Protein AF-A0A7W1JYG8-F1 (afdb_monomer_lite)

Secondary structure (DSSP, 8-state):
--------SSS-EEEEEEEEES----GGG-TTGGGGGGGGSTTT-EEEEEEEE-SSS----TT-EEEEETTEEEEEE---SSSTT--SSHHHHHHHSEEEEEEEETTEEEEEEEE-S-HHHHHHHHHHHHHH-----

Structure (mmCIF, N/CA/C/O backbone):
data_AF-A0A7W1JYG8-F1
#
_entry.id   AF-A0A7W1JYG8-F1
#
loop_
_atom_site.group_PDB
_atom_site.id
_atom_site.type_symbol
_atom_site.label_atom_id
_atom_site.label_alt_id
_atom_site.label_comp_id
_atom_site.label_asym_id
_atom_site.label_entity_id
_atom_site.label_seq_id
_atom_site.pdbx_PDB_ins_code
_atom_site.Cartn_x
_atom_site.Cartn_y
_atom_site.Cartn_z
_atom_site.occupancy
_atom_site.B_iso_or_equiv
_atom_site.auth_seq_id
_atom_site.auth_comp_id
_atom_site.auth_asym_id
_atom_site.auth_atom_id
_atom_site.pdbx_PDB_model_num
ATOM 1 N N . MET A 1 1 ? 7.488 -21.229 3.856 1.00 29.08 1 MET A N 1
ATOM 2 C CA . MET A 1 1 ? 8.178 -20.919 5.125 1.00 29.08 1 MET A CA 1
ATOM 3 C C . MET A 1 1 ? 7.879 -19.465 5.439 1.00 29.08 1 MET A C 1
ATOM 5 O O . MET A 1 1 ? 8.216 -18.626 4.620 1.00 29.08 1 MET A O 1
ATOM 9 N N . ALA A 1 2 ? 7.138 -19.174 6.509 1.00 27.70 2 ALA A N 1
ATOM 10 C CA . ALA A 1 2 ? 6.830 -17.796 6.891 1.00 27.70 2 ALA A CA 1
ATOM 11 C C . ALA A 1 2 ? 7.988 -17.264 7.745 1.00 27.70 2 ALA A C 1
ATOM 13 O O . ALA A 1 2 ? 8.189 -17.724 8.867 1.00 27.70 2 ALA A O 1
ATOM 14 N N . GLU A 1 3 ? 8.790 -16.352 7.201 1.00 24.36 3 GLU A N 1
ATOM 15 C CA . GLU A 1 3 ? 9.853 -15.691 7.957 1.00 24.36 3 GLU A CA 1
ATOM 16 C C . GLU A 1 3 ? 9.263 -14.560 8.810 1.00 24.36 3 GLU A C 1
ATOM 18 O O . GLU A 1 3 ? 8.611 -13.637 8.322 1.00 24.36 3 GLU A O 1
ATOM 23 N N . HIS A 1 4 ? 9.479 -14.645 10.122 1.00 25.50 4 HIS A N 1
ATOM 24 C CA . HIS A 1 4 ? 9.033 -13.646 11.087 1.00 25.50 4 HIS A CA 1
ATOM 25 C C . HIS A 1 4 ? 10.044 -12.493 11.155 1.00 25.50 4 HIS A C 1
ATOM 27 O O . HIS A 1 4 ? 10.979 -12.518 11.957 1.00 25.50 4 HIS A O 1
ATOM 33 N N . PHE A 1 5 ? 9.849 -11.444 10.357 1.00 27.98 5 PHE A N 1
ATOM 34 C CA . PHE A 1 5 ? 10.665 -10.231 10.452 1.00 27.98 5 PHE A CA 1
ATOM 35 C C . PHE A 1 5 ? 10.171 -9.319 11.590 1.00 27.98 5 PHE A C 1
ATOM 37 O O . PHE A 1 5 ? 9.044 -8.822 11.581 1.00 27.98 5 PHE A O 1
ATOM 44 N N . ARG A 1 6 ? 11.022 -9.076 12.601 1.00 27.84 6 ARG A N 1
ATOM 45 C CA . ARG A 1 6 ? 10.765 -8.103 13.680 1.00 27.84 6 ARG A CA 1
ATOM 46 C C . ARG A 1 6 ? 11.177 -6.697 13.237 1.00 27.84 6 ARG A C 1
ATOM 48 O O . ARG A 1 6 ? 12.359 -6.365 13.244 1.00 27.84 6 ARG A O 1
ATOM 55 N N . TYR A 1 7 ? 10.202 -5.839 12.941 1.00 33.91 7 TYR A N 1
ATOM 56 C CA . TYR A 1 7 ? 10.435 -4.398 12.823 1.00 33.91 7 TYR A CA 1
ATOM 57 C C . TYR A 1 7 ? 10.609 -3.793 14.226 1.00 33.91 7 TYR A C 1
ATOM 59 O O . TYR A 1 7 ? 9.658 -3.703 15.004 1.00 33.91 7 TYR A O 1
ATOM 67 N N . ARG A 1 8 ? 11.842 -3.415 14.580 1.00 32.66 8 ARG A N 1
ATOM 68 C CA . ARG A 1 8 ? 12.163 -2.764 15.857 1.00 32.66 8 ARG A CA 1
ATOM 69 C C . ARG A 1 8 ? 11.960 -1.255 15.703 1.00 32.66 8 ARG A C 1
ATOM 71 O O . ARG A 1 8 ? 12.824 -0.564 15.177 1.00 32.66 8 ARG A O 1
ATOM 78 N N . ASP A 1 9 ? 10.814 -0.757 16.154 1.00 38.00 9 ASP A N 1
ATOM 79 C CA . ASP A 1 9 ? 10.673 0.647 16.544 1.00 38.00 9 ASP A CA 1
ATOM 80 C C . ASP A 1 9 ? 9.578 0.790 17.612 1.00 38.00 9 ASP A C 1
ATOM 82 O O . ASP A 1 9 ? 8.394 0.688 17.307 1.00 38.00 9 ASP A O 1
ATOM 86 N N . SER A 1 10 ? 10.008 0.895 18.875 1.00 38.81 10 SER A N 1
ATOM 87 C CA . SER A 1 10 ? 9.369 1.560 20.035 1.00 38.81 10 SER A CA 1
ATOM 88 C C . SER A 1 10 ? 7.839 1.475 20.294 1.00 38.81 10 SER A C 1
ATOM 90 O O . SER A 1 10 ? 7.309 2.185 21.145 1.00 38.81 10 SER A O 1
ATOM 92 N N . GLY A 1 11 ? 7.109 0.553 19.669 1.00 50.84 11 GLY A N 1
ATOM 93 C CA . GLY A 1 11 ? 5.712 0.225 19.961 1.00 50.84 11 GLY A CA 1
ATOM 94 C C . GLY A 1 11 ? 5.298 -1.006 19.163 1.00 50.84 11 GLY A C 1
ATOM 95 O O . GLY A 1 11 ? 5.455 -1.021 17.948 1.00 50.84 11 GLY A O 1
ATOM 96 N N . GLY A 1 12 ? 4.833 -2.066 19.829 1.00 53.56 12 GLY A N 1
ATOM 97 C CA . GLY A 1 12 ? 4.680 -3.388 19.209 1.00 53.56 12 GLY A CA 1
ATOM 98 C C . GLY A 1 12 ? 3.806 -3.364 17.951 1.00 53.56 12 GLY A C 1
ATOM 99 O O . GLY A 1 12 ? 2.598 -3.126 18.034 1.00 53.56 12 GLY A O 1
ATOM 100 N N . ILE A 1 13 ? 4.418 -3.610 16.791 1.00 62.38 13 ILE A N 1
ATOM 101 C CA . ILE A 1 13 ? 3.734 -3.873 15.524 1.00 62.38 13 ILE A CA 1
ATOM 102 C C . ILE A 1 13 ? 3.615 -5.387 15.396 1.00 62.38 13 ILE A C 1
ATOM 104 O O . ILE A 1 13 ? 4.620 -6.093 15.428 1.00 62.38 13 ILE A O 1
ATOM 108 N N . VAL A 1 14 ? 2.393 -5.887 15.249 1.00 63.22 14 VAL A N 1
ATOM 109 C CA . VAL A 1 14 ? 2.137 -7.293 14.937 1.00 63.22 14 VAL A CA 1
ATOM 110 C C . VAL A 1 14 ? 1.703 -7.371 13.482 1.00 63.22 14 VAL A C 1
ATOM 112 O O . VAL A 1 14 ? 0.680 -6.789 13.115 1.00 63.22 14 VAL A O 1
ATOM 115 N N . VAL A 1 15 ? 2.458 -8.098 12.660 1.00 67.25 15 VAL A N 1
ATOM 116 C CA . VAL A 1 15 ? 2.000 -8.498 11.324 1.00 67.25 15 VAL A CA 1
ATOM 117 C C . VAL A 1 15 ? 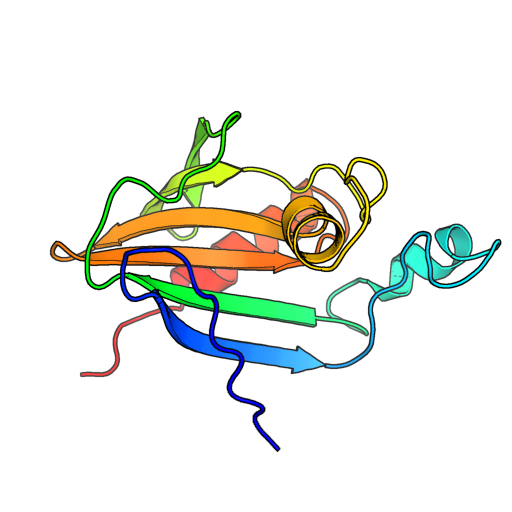0.850 -9.485 11.522 1.00 67.25 15 VAL A C 1
ATOM 119 O O . VAL A 1 15 ? 1.035 -10.519 12.157 1.00 67.25 15 VAL A O 1
ATOM 122 N N . GLN A 1 16 ? -0.356 -9.126 11.082 1.00 74.19 16 GLN A N 1
ATOM 123 C CA . GLN A 1 16 ? -1.546 -9.977 11.214 1.00 74.19 16 GLN A CA 1
ATOM 124 C C . GLN A 1 16 ? -1.723 -10.861 9.982 1.00 74.19 16 GLN A C 1
ATOM 126 O O . GLN A 1 16 ? -2.018 -12.042 10.115 1.00 74.19 16 GLN A O 1
ATOM 131 N N . VAL A 1 17 ? -1.554 -10.282 8.792 1.00 82.06 17 VAL A N 1
ATOM 132 C CA . VAL A 1 17 ? -1.726 -10.970 7.511 1.00 82.06 17 VAL A CA 1
ATOM 133 C C . VAL A 1 17 ? -0.663 -10.461 6.553 1.00 82.06 17 VAL A C 1
ATOM 135 O O . VAL A 1 17 ? -0.485 -9.252 6.427 1.00 82.06 17 VAL A O 1
ATOM 138 N N . THR A 1 18 ? 0.003 -11.380 5.867 1.00 85.00 18 THR A N 1
ATOM 139 C CA . THR A 1 18 ? 0.861 -11.086 4.720 1.00 85.00 18 THR A CA 1
ATOM 140 C C . THR A 1 18 ? 0.485 -12.034 3.590 1.00 85.00 18 THR A C 1
ATOM 142 O O . THR A 1 18 ? 0.234 -13.218 3.828 1.00 85.00 18 THR A O 1
ATOM 145 N N . PHE A 1 19 ? 0.389 -11.515 2.372 1.00 82.00 19 PHE A N 1
ATOM 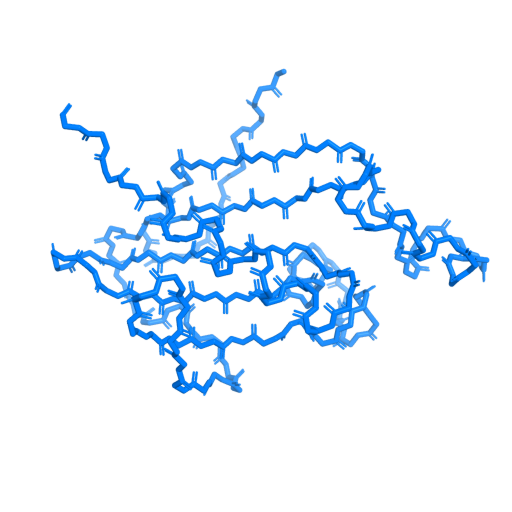146 C CA . PHE A 1 19 ? 0.351 -12.346 1.177 1.00 82.00 19 PHE A CA 1
ATOM 147 C C . PHE A 1 19 ? 1.329 -11.795 0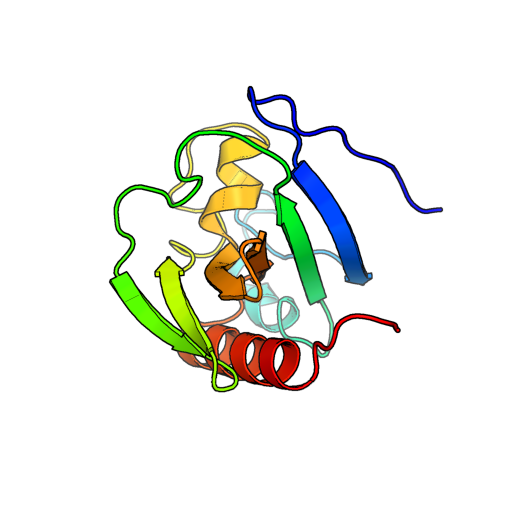.158 1.00 82.00 19 PHE A C 1
ATOM 149 O O . PHE A 1 19 ? 1.282 -10.622 -0.225 1.00 82.00 19 PHE A O 1
ATOM 156 N N . HIS A 1 20 ? 2.214 -12.687 -0.267 1.00 88.19 20 HIS A N 1
ATOM 157 C CA . HIS A 1 20 ? 3.273 -12.383 -1.198 1.00 88.19 20 HIS A CA 1
ATOM 158 C C . HIS A 1 20 ? 3.445 -13.506 -2.217 1.00 88.19 20 HIS A C 1
ATOM 160 O O . HIS A 1 20 ? 3.341 -14.686 -1.882 1.00 88.19 20 HIS A O 1
ATOM 166 N N . TYR A 1 21 ? 3.695 -13.142 -3.466 1.00 90.50 21 TYR A N 1
ATOM 167 C CA . TYR A 1 21 ? 4.188 -14.063 -4.483 1.00 90.50 21 TYR A CA 1
ATOM 168 C C . TYR A 1 21 ? 4.941 -13.281 -5.555 1.00 90.50 21 TYR A C 1
ATOM 170 O O . TYR A 1 21 ? 4.649 -12.107 -5.784 1.00 90.50 21 TYR A O 1
ATOM 178 N N . GLY A 1 22 ? 5.871 -13.954 -6.234 1.00 88.31 22 GLY A N 1
ATOM 179 C CA . GLY A 1 22 ? 6.741 -13.339 -7.236 1.00 88.31 22 GLY A CA 1
ATOM 180 C C . GLY A 1 22 ? 7.809 -12.428 -6.622 1.00 88.31 22 GLY A C 1
ATOM 181 O O . GLY A 1 22 ? 8.015 -12.416 -5.409 1.00 88.31 22 GLY A O 1
ATOM 182 N N . ALA A 1 23 ? 8.475 -11.654 -7.477 1.00 86.44 23 ALA A N 1
ATOM 183 C CA . ALA A 1 23 ? 9.429 -10.620 -7.086 1.00 86.44 23 ALA A CA 1
ATOM 184 C C . ALA A 1 23 ? 9.148 -9.331 -7.868 1.00 86.44 23 ALA A C 1
ATOM 186 O O . ALA A 1 23 ? 8.828 -9.383 -9.060 1.00 86.44 23 ALA A O 1
ATOM 187 N N . GLY A 1 24 ? 9.252 -8.194 -7.181 1.00 86.44 24 GLY A N 1
ATOM 188 C CA . GLY A 1 24 ? 9.078 -6.881 -7.787 1.00 86.44 24 GLY A CA 1
ATOM 189 C C . GLY A 1 24 ? 10.257 -6.517 -8.686 1.00 86.44 24 GLY A C 1
ATOM 190 O O . GLY A 1 24 ? 11.393 -6.896 -8.420 1.00 86.44 24 GLY A O 1
ATOM 191 N N . TRP A 1 25 ? 9.964 -5.771 -9.744 1.00 90.25 25 TRP A N 1
ATOM 192 C CA . TRP A 1 25 ? 10.933 -5.130 -10.620 1.00 90.25 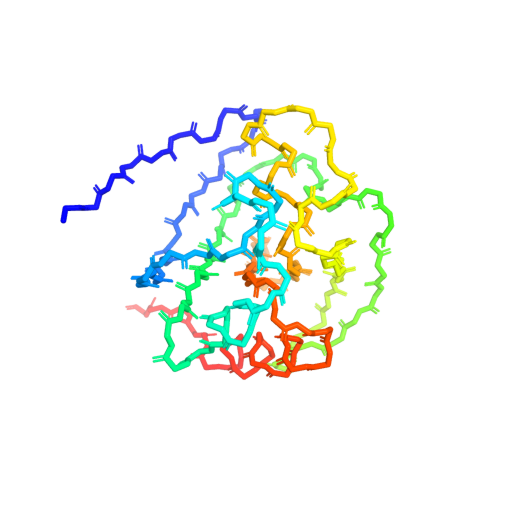25 TRP A CA 1
ATOM 193 C C . TRP A 1 25 ? 11.107 -3.672 -10.214 1.00 90.25 25 TRP A C 1
ATOM 195 O O . TRP A 1 25 ? 10.168 -2.871 -10.283 1.00 90.25 25 TRP A O 1
ATOM 205 N N . GLU A 1 26 ? 12.321 -3.350 -9.795 1.00 86.94 26 GLU A N 1
ATOM 206 C CA . GLU A 1 26 ? 12.721 -2.102 -9.150 1.00 86.94 26 GLU A CA 1
ATOM 207 C C . GLU A 1 26 ? 14.101 -1.648 -9.669 1.00 86.94 26 GLU A C 1
ATOM 209 O O . GLU A 1 26 ? 14.747 -2.381 -10.418 1.00 86.94 26 GLU A O 1
ATOM 214 N N . PRO A 1 27 ? 14.575 -0.431 -9.342 1.00 86.56 27 PRO A N 1
ATOM 215 C CA . PRO A 1 27 ? 15.849 0.100 -9.825 1.00 86.56 27 PRO A CA 1
ATOM 216 C C . PRO A 1 27 ? 17.072 -0.780 -9.555 1.00 86.56 27 PRO A C 1
ATOM 218 O O . PRO A 1 27 ? 18.053 -0.694 -10.290 1.00 86.56 27 PRO A O 1
ATOM 221 N N . ASP A 1 28 ? 17.019 -1.617 -8.524 1.00 83.94 28 ASP A N 1
ATOM 222 C CA . ASP A 1 28 ? 18.048 -2.592 -8.163 1.00 83.94 28 ASP A CA 1
ATOM 223 C C . ASP A 1 28 ? 17.951 -3.913 -8.952 1.00 83.94 28 ASP A C 1
ATOM 225 O O . ASP A 1 28 ? 18.871 -4.725 -8.902 1.00 83.94 28 ASP A O 1
ATOM 229 N N . SER A 1 29 ? 16.891 -4.115 -9.739 1.00 86.00 29 SER A N 1
ATOM 230 C CA . SER A 1 29 ? 16.672 -5.322 -10.550 1.00 86.00 29 SER A CA 1
ATOM 231 C C . SER A 1 29 ? 17.501 -5.367 -11.843 1.00 86.00 29 SER A C 1
ATOM 233 O O . SER A 1 29 ? 17.462 -6.367 -12.554 1.00 86.00 29 SER A O 1
ATOM 235 N N . GLY A 1 30 ? 18.246 -4.304 -12.165 1.00 87.75 30 GLY A N 1
ATOM 236 C CA . GLY A 1 30 ? 19.094 -4.210 -13.360 1.00 87.75 30 GLY A CA 1
ATOM 237 C C . GLY A 1 30 ? 18.760 -3.011 -14.256 1.00 87.75 30 GLY A C 1
ATOM 238 O O . GLY A 1 30 ? 17.759 -2.331 -14.040 1.00 87.75 30 GLY A O 1
ATOM 239 N N . PRO A 1 31 ? 19.588 -2.705 -15.273 1.00 91.19 31 PRO A N 1
ATOM 240 C CA . PRO A 1 31 ? 19.459 -1.487 -16.085 1.00 91.19 31 PRO A CA 1
ATOM 241 C C . PRO A 1 31 ? 18.160 -1.409 -16.909 1.00 91.19 31 PRO A C 1
ATOM 243 O O . PRO A 1 31 ? 17.714 -0.316 -17.260 1.00 91.19 31 PRO A O 1
ATOM 246 N N . ASP A 1 32 ? 17.530 -2.545 -17.201 1.00 93.25 32 ASP A N 1
ATOM 247 C CA . ASP A 1 32 ? 16.315 -2.683 -18.004 1.00 93.25 32 ASP A CA 1
ATOM 248 C C . ASP A 1 32 ? 15.028 -2.808 -17.170 1.00 93.25 32 ASP A C 1
ATOM 250 O O . ASP A 1 32 ? 13.953 -2.984 -17.741 1.00 93.25 32 ASP A O 1
ATOM 254 N N . TRP A 1 33 ? 15.090 -2.641 -15.841 1.00 91.12 33 TRP A N 1
ATOM 255 C CA . TRP A 1 33 ? 13.958 -2.848 -14.922 1.00 91.12 33 TRP A CA 1
ATOM 256 C C . TRP A 1 33 ? 12.651 -2.162 -15.353 1.00 91.12 33 TRP A C 1
ATOM 258 O O . TRP A 1 33 ? 11.562 -2.713 -15.190 1.00 91.12 33 TRP A O 1
ATOM 268 N N . ARG A 1 34 ? 12.747 -0.973 -15.968 1.00 91.69 34 ARG A N 1
ATOM 269 C CA . ARG A 1 34 ? 11.586 -0.208 -16.456 1.00 91.69 34 ARG A CA 1
ATOM 270 C C . ARG A 1 34 ? 10.768 -0.970 -17.498 1.00 91.69 34 ARG A C 1
ATOM 272 O O . ARG A 1 34 ? 9.548 -0.830 -17.527 1.00 91.69 34 ARG A O 1
ATOM 279 N N . GLN A 1 35 ? 11.423 -1.777 -18.331 1.00 95.06 35 GLN A N 1
ATOM 280 C CA . GLN A 1 35 ? 10.775 -2.585 -19.369 1.00 95.06 35 GLN A CA 1
ATOM 281 C C . GLN A 1 35 ? 9.927 -3.713 -18.764 1.00 95.06 35 GLN A C 1
ATOM 283 O O . GLN A 1 35 ? 8.991 -4.202 -19.395 1.00 95.06 35 GLN A O 1
ATOM 288 N N . HIS A 1 36 ? 10.207 -4.079 -17.512 1.00 93.31 36 HIS A N 1
ATOM 289 C CA . HIS A 1 36 ? 9.564 -5.180 -16.800 1.00 93.31 36 HIS A CA 1
ATOM 290 C C . HIS A 1 36 ? 8.525 -4.721 -15.776 1.00 93.31 36 HIS A C 1
ATOM 292 O O . HIS A 1 36 ? 7.922 -5.558 -15.113 1.00 93.31 36 HIS A O 1
ATOM 298 N N . LEU A 1 37 ? 8.233 -3.418 -15.679 1.00 91.38 37 LEU A N 1
ATOM 299 C CA . LEU A 1 37 ? 7.282 -2.866 -14.700 1.00 91.38 37 LEU A CA 1
ATOM 300 C C . LEU A 1 37 ? 5.878 -3.466 -14.766 1.00 91.38 37 LEU A C 1
ATOM 302 O O . LEU A 1 37 ? 5.168 -3.517 -13.762 1.00 91.38 37 LEU A O 1
ATOM 306 N N . TRP A 1 38 ? 5.469 -3.954 -15.936 1.00 91.19 38 TRP A N 1
ATOM 307 C CA . TRP A 1 38 ? 4.201 -4.661 -16.098 1.00 91.19 38 TRP A CA 1
ATOM 308 C C . TRP A 1 38 ? 4.105 -5.917 -15.213 1.00 91.19 38 TRP A C 1
ATOM 310 O O . TRP A 1 38 ? 2.995 -6.316 -14.862 1.00 91.19 38 TRP A O 1
ATOM 320 N N . ARG A 1 39 ? 5.239 -6.504 -14.803 1.00 92.62 39 ARG A N 1
ATOM 321 C CA . ARG A 1 39 ? 5.318 -7.662 -13.901 1.00 92.62 39 ARG A CA 1
ATOM 322 C C . ARG A 1 39 ? 5.031 -7.323 -12.442 1.00 92.62 39 ARG A C 1
ATOM 324 O O . ARG A 1 39 ? 4.715 -8.236 -11.693 1.00 92.62 39 ARG A O 1
ATOM 331 N N . ASN A 1 40 ? 5.040 -6.044 -12.054 1.00 92.88 40 ASN A N 1
ATOM 332 C CA . ASN A 1 40 ? 4.618 -5.629 -10.708 1.00 92.88 40 ASN A CA 1
ATOM 333 C C . ASN A 1 40 ? 3.098 -5.720 -10.520 1.00 92.88 40 ASN A C 1
ATOM 335 O O . ASN A 1 40 ? 2.593 -5.540 -9.415 1.00 92.88 40 ASN A O 1
ATOM 339 N N . ARG A 1 41 ? 2.343 -5.981 -11.596 1.00 93.19 41 ARG A N 1
ATOM 340 C CA . ARG A 1 41 ? 0.892 -6.129 -11.525 1.00 93.19 41 ARG A CA 1
ATOM 341 C C . ARG A 1 41 ? 0.490 -7.422 -10.791 1.00 93.19 41 ARG A C 1
ATOM 343 O O . ARG A 1 41 ? 1.181 -8.435 -10.922 1.00 93.19 41 ARG A O 1
ATOM 350 N N . PRO A 1 42 ? -0.715 -7.456 -10.185 1.00 92.81 42 PRO A N 1
ATOM 351 C CA . PRO A 1 42 ? -1.269 -8.613 -9.464 1.00 92.81 42 PRO A CA 1
ATOM 352 C C . PRO A 1 42 ? -1.532 -9.893 -10.279 1.00 92.81 42 PRO A C 1
ATOM 354 O O . PRO A 1 42 ? -2.262 -10.759 -9.812 1.00 92.81 42 PRO A O 1
ATOM 357 N N . CYS A 1 43 ? -1.038 -10.012 -11.509 1.00 92.44 43 CYS A N 1
ATOM 358 C CA . CYS A 1 43 ? -0.960 -11.297 -12.211 1.00 92.44 43 CYS A CA 1
ATOM 359 C C . CYS A 1 43 ? 0.295 -12.089 -11.833 1.00 92.44 43 CYS A C 1
ATOM 361 O O . CYS A 1 43 ? 0.367 -13.289 -12.073 1.00 92.44 43 CYS A O 1
ATOM 363 N N . CYS A 1 44 ? 1.317 -11.375 -11.363 1.00 92.44 44 CYS A N 1
ATOM 364 C CA . CYS A 1 44 ? 2.709 -11.752 -11.557 1.00 92.44 44 CYS A CA 1
ATOM 365 C C . CYS A 1 44 ? 3.557 -11.412 -10.323 1.00 92.44 44 CYS A C 1
ATOM 367 O O . CYS A 1 44 ? 4.466 -12.161 -9.970 1.00 92.44 44 CYS A O 1
ATOM 369 N N . PHE A 1 45 ? 3.189 -10.338 -9.624 1.00 93.69 45 PHE A N 1
ATOM 370 C CA . PHE A 1 45 ? 3.727 -9.981 -8.325 1.00 93.69 45 PHE A CA 1
ATOM 371 C C . PHE A 1 45 ? 2.631 -9.371 -7.452 1.00 93.69 45 PHE A C 1
ATOM 373 O O . PHE A 1 45 ? 1.823 -8.558 -7.905 1.00 93.69 45 PHE A O 1
ATOM 380 N N . LEU A 1 46 ? 2.615 -9.752 -6.181 1.00 91.81 46 LEU A N 1
ATOM 381 C CA . LEU A 1 46 ? 1.801 -9.104 -5.166 1.00 91.81 46 LEU A CA 1
ATOM 382 C C . LEU A 1 46 ? 2.570 -9.141 -3.860 1.00 91.81 46 LEU A C 1
ATOM 384 O O . LEU A 1 46 ? 3.101 -10.184 -3.494 1.00 91.81 46 LEU A O 1
ATOM 388 N N . HIS A 1 47 ? 2.592 -8.022 -3.150 1.00 92.00 47 HIS A N 1
ATOM 389 C CA . HIS A 1 47 ? 3.124 -7.952 -1.800 1.00 92.00 47 HIS A CA 1
ATOM 390 C C . HIS A 1 47 ? 2.233 -7.017 -0.993 1.00 92.00 47 HIS A C 1
ATOM 392 O O . HIS A 1 47 ? 2.198 -5.803 -1.216 1.00 92.00 47 HIS A O 1
ATOM 398 N N . PHE A 1 48 ? 1.443 -7.616 -0.111 1.00 91.38 48 PHE A N 1
ATOM 399 C CA . PHE A 1 48 ? 0.534 -6.919 0.778 1.00 91.38 48 PHE A CA 1
ATOM 400 C C . PHE A 1 48 ? 0.804 -7.332 2.210 1.00 91.38 48 PHE A C 1
ATOM 402 O O . PHE A 1 48 ? 0.898 -8.523 2.510 1.00 91.38 48 PHE A O 1
ATOM 409 N N . ASP A 1 49 ? 0.769 -6.343 3.092 1.00 88.38 49 ASP A N 1
ATOM 410 C CA . ASP A 1 49 ? 0.852 -6.565 4.523 1.00 88.38 49 ASP A CA 1
ATOM 411 C C . ASP A 1 49 ? -0.240 -5.805 5.265 1.00 88.38 49 ASP A C 1
ATOM 413 O O . ASP A 1 49 ? -0.493 -4.624 5.007 1.00 88.38 49 ASP A O 1
ATOM 417 N N . LEU A 1 50 ? -0.831 -6.471 6.254 1.00 87.25 50 LEU A N 1
ATOM 418 C CA . LEU A 1 50 ? -1.682 -5.881 7.272 1.00 87.25 50 LEU A CA 1
ATOM 419 C C . LEU A 1 50 ? -0.995 -5.971 8.630 1.00 87.25 50 LEU A C 1
ATOM 421 O O . LEU A 1 50 ? -0.757 -7.055 9.170 1.00 87.25 50 LEU A O 1
ATOM 425 N N . TYR A 1 51 ? -0.793 -4.814 9.237 1.00 84.12 51 TYR A N 1
ATOM 426 C CA . TYR A 1 51 ? -0.242 -4.689 10.572 1.00 84.12 51 TYR A CA 1
ATOM 427 C C . TYR A 1 51 ? -1.307 -4.208 11.551 1.00 84.12 51 TYR A C 1
ATOM 429 O O . TYR A 1 51 ? -2.092 -3.304 11.252 1.00 84.12 51 TYR A O 1
ATOM 437 N N . ARG A 1 52 ? -1.286 -4.767 12.759 1.00 80.44 52 ARG A N 1
ATOM 438 C CA . ARG A 1 52 ? -1.993 -4.243 13.928 1.00 80.44 52 ARG A CA 1
ATOM 439 C C . ARG A 1 52 ? -0.976 -3.649 14.880 1.00 80.44 52 ARG A C 1
ATOM 441 O O . ARG A 1 52 ? 0.015 -4.298 15.214 1.00 80.44 52 ARG A O 1
ATOM 448 N N . ARG A 1 53 ? -1.235 -2.443 15.372 1.00 71.62 53 ARG A N 1
ATOM 449 C CA . ARG A 1 53 ? -0.386 -1.836 16.396 1.00 71.62 53 ARG A CA 1
ATOM 450 C C . ARG A 1 53 ? -0.983 -1.990 17.786 1.00 71.62 53 ARG A C 1
ATOM 452 O O . ARG A 1 53 ? -2.172 -1.742 17.974 1.00 71.62 53 ARG A O 1
ATOM 459 N N . LEU A 1 54 ? -0.139 -2.361 18.748 1.00 60.06 54 LEU A N 1
ATOM 460 C CA . LEU A 1 54 ? -0.522 -2.537 20.149 1.00 60.06 54 LEU A CA 1
ATOM 461 C C . LEU A 1 54 ? -0.358 -1.244 20.966 1.00 60.06 54 LEU A C 1
ATOM 463 O O . LEU A 1 54 ? -1.250 -0.913 21.736 1.00 60.06 54 LEU A O 1
ATOM 467 N N . THR A 1 55 ? 0.729 -0.482 20.768 1.00 56.44 55 THR A N 1
ATOM 468 C CA . THR A 1 55 ? 1.028 0.771 21.503 1.00 56.44 55 THR A CA 1
ATOM 469 C C . THR A 1 55 ? 1.940 1.726 20.701 1.00 56.44 55 THR A C 1
ATOM 471 O O . THR A 1 55 ? 2.628 1.287 19.778 1.00 56.44 55 THR A O 1
ATOM 474 N N . GLY A 1 56 ? 1.966 3.026 21.045 1.00 52.03 56 GLY A N 1
ATOM 475 C CA . GLY A 1 56 ? 2.982 4.011 20.602 1.00 52.03 56 GLY A CA 1
ATOM 476 C C . GLY A 1 56 ? 2.508 5.150 19.662 1.00 52.03 56 GLY A C 1
ATOM 477 O O . GLY A 1 56 ? 1.384 5.107 19.152 1.00 52.03 56 GLY A O 1
ATOM 478 N N . PRO A 1 57 ? 3.357 6.176 19.407 1.00 50.06 57 PRO A N 1
ATOM 479 C CA . PRO A 1 57 ? 3.006 7.400 18.664 1.00 50.06 57 PRO A CA 1
ATOM 480 C C . PRO A 1 57 ? 2.798 7.155 17.165 1.00 50.06 57 PRO A C 1
ATOM 482 O O . PRO A 1 57 ? 3.545 6.391 16.560 1.00 50.06 57 PRO A O 1
ATOM 485 N N . ARG A 1 58 ? 1.774 7.789 16.572 1.00 54.47 58 ARG A N 1
ATOM 486 C CA . ARG A 1 58 ? 1.253 7.634 15.191 1.00 54.47 58 ARG A CA 1
ATOM 487 C C . ARG A 1 58 ? 2.324 7.277 14.133 1.00 54.47 58 ARG A C 1
ATOM 489 O O . ARG A 1 58 ? 3.167 8.092 13.795 1.00 54.47 58 ARG A O 1
ATOM 496 N N . LEU A 1 59 ? 2.230 6.067 13.565 1.00 56.12 59 LEU A N 1
ATOM 497 C CA . LEU A 1 59 ? 3.142 5.506 12.545 1.00 56.12 59 LEU A CA 1
ATOM 498 C C . LEU A 1 59 ? 2.732 5.929 11.127 1.00 56.12 59 LEU A C 1
ATOM 500 O O . LEU A 1 59 ? 2.610 5.116 10.215 1.00 56.12 59 LEU A O 1
ATOM 504 N N . VAL A 1 60 ? 2.367 7.194 10.975 1.00 55.62 60 VAL A N 1
ATOM 505 C CA . VAL A 1 60 ? 1.749 7.701 9.752 1.00 55.62 60 VAL A CA 1
ATOM 506 C C . VAL A 1 60 ? 2.750 8.733 9.233 1.00 55.62 60 VAL A C 1
ATOM 508 O O . VAL A 1 60 ? 2.858 9.785 9.863 1.00 55.62 60 VAL A O 1
ATOM 511 N N . PRO A 1 61 ? 3.555 8.386 8.204 1.00 57.50 61 PRO A N 1
ATOM 512 C CA . PRO A 1 61 ? 4.683 9.193 7.738 1.00 57.50 61 PRO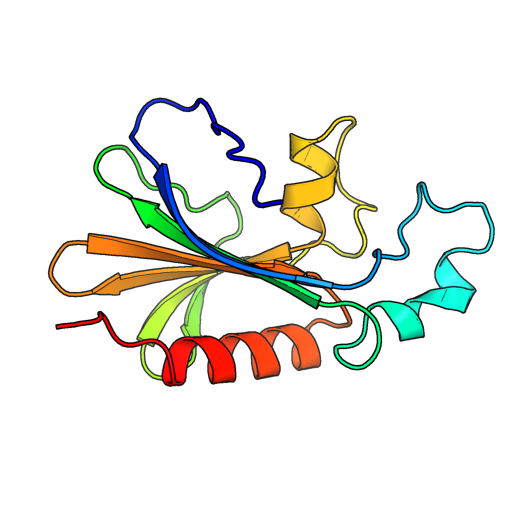 A CA 1
ATOM 513 C C . PRO A 1 61 ? 4.318 10.649 7.426 1.00 57.50 61 PRO A C 1
ATOM 515 O O . PRO A 1 61 ? 3.154 11.020 7.278 1.00 57.50 61 PRO A O 1
ATOM 518 N N . THR A 1 62 ? 5.317 11.505 7.268 1.00 62.16 62 THR A N 1
ATOM 519 C CA . THR A 1 62 ? 5.113 12.827 6.668 1.00 62.16 62 THR A CA 1
ATOM 520 C C . THR A 1 62 ? 4.507 12.674 5.263 1.00 62.16 62 THR A C 1
ATOM 522 O O . THR A 1 62 ? 4.813 11.715 4.559 1.00 62.16 62 THR A O 1
ATOM 525 N N . GLY A 1 63 ? 3.611 13.581 4.859 1.00 71.00 63 GLY A N 1
ATOM 526 C CA . GLY A 1 63 ? 2.918 13.499 3.559 1.00 71.00 63 GLY A CA 1
ATOM 527 C C . GLY A 1 63 ? 1.615 12.689 3.562 1.00 71.00 63 GLY A C 1
ATOM 528 O O . GLY A 1 63 ? 1.048 12.415 2.507 1.00 71.00 63 GLY A O 1
ATOM 529 N N . THR A 1 64 ? 1.110 12.313 4.739 1.00 81.81 64 THR A N 1
ATOM 530 C CA . THR A 1 64 ? -0.184 11.625 4.851 1.00 81.81 64 THR A CA 1
ATOM 531 C C . THR A 1 64 ? -1.357 12.557 4.611 1.00 81.81 64 THR A C 1
ATOM 533 O O . THR A 1 64 ? -1.385 13.681 5.110 1.00 81.81 64 THR A O 1
ATOM 536 N N . ARG A 1 65 ? -2.372 12.058 3.906 1.00 90.12 65 ARG A N 1
ATOM 537 C CA . ARG A 1 65 ? -3.619 12.786 3.654 1.00 90.12 65 ARG A CA 1
ATOM 538 C C . ARG A 1 65 ? -4.845 11.995 4.110 1.00 90.12 65 ARG A C 1
ATOM 540 O O . ARG A 1 65 ? -4.828 10.764 4.032 1.00 90.12 65 ARG A O 1
ATOM 547 N N . PRO A 1 66 ? -5.923 12.658 4.561 1.00 93.56 66 PRO A N 1
ATOM 548 C CA . PRO A 1 66 ? -7.195 11.989 4.802 1.00 93.56 66 PRO A CA 1
ATOM 549 C C . PRO A 1 66 ? -7.694 11.272 3.540 1.00 93.56 66 PRO A C 1
ATOM 551 O O . PRO A 1 66 ? -7.621 11.811 2.433 1.00 93.56 66 PRO A O 1
ATOM 554 N N . ALA A 1 67 ? -8.198 10.051 3.700 1.00 95.31 67 ALA A N 1
ATOM 555 C CA . ALA A 1 67 ? -8.786 9.270 2.618 1.00 95.31 67 ALA A CA 1
ATOM 556 C C . ALA A 1 67 ? -9.811 8.262 3.152 1.00 95.31 67 ALA A C 1
ATOM 558 O O . ALA A 1 67 ? -9.824 7.926 4.339 1.00 95.31 67 ALA A O 1
ATOM 559 N N . THR A 1 68 ? -10.648 7.750 2.251 1.00 96.62 68 THR A N 1
ATOM 560 C CA . THR A 1 68 ? -11.533 6.615 2.527 1.00 96.62 68 THR A CA 1
ATOM 561 C C . THR A 1 68 ? -11.186 5.479 1.577 1.00 96.62 68 THR A C 1
ATOM 563 O O . THR A 1 68 ? -11.250 5.664 0.364 1.00 96.62 68 THR A O 1
ATOM 566 N N . LEU A 1 69 ? -10.830 4.313 2.117 1.00 95.81 69 LEU A N 1
ATOM 567 C CA . LEU A 1 69 ? -10.550 3.095 1.354 1.00 95.81 69 LEU A CA 1
ATOM 568 C C . LEU A 1 69 ? -11.325 1.926 1.956 1.00 95.81 69 LEU A C 1
ATOM 570 O O . LEU A 1 69 ? -11.384 1.776 3.174 1.00 95.81 69 LEU A O 1
ATOM 574 N N . GLY A 1 70 ? -11.953 1.114 1.103 1.00 94.88 70 GLY A N 1
ATOM 575 C CA . GLY A 1 70 ? -12.726 -0.055 1.538 1.00 94.88 70 GLY A CA 1
ATOM 576 C C . GLY A 1 70 ? -13.833 0.258 2.554 1.00 94.88 70 GLY A C 1
ATOM 577 O O . GLY A 1 70 ? -14.101 -0.549 3.436 1.00 94.88 70 GLY A O 1
ATOM 578 N N . GLY A 1 71 ? -14.424 1.457 2.486 1.00 94.62 71 GLY A N 1
ATOM 579 C CA . GLY A 1 71 ? -15.435 1.937 3.441 1.00 94.62 71 GLY A CA 1
ATOM 580 C C . GLY A 1 71 ? -14.880 2.440 4.780 1.00 94.62 71 GLY A C 1
ATOM 581 O O . GLY A 1 71 ? -15.644 2.896 5.628 1.00 94.62 71 GLY A O 1
ATOM 582 N N . LYS A 1 72 ? -13.560 2.405 4.987 1.00 93.31 72 LYS A N 1
ATOM 583 C CA . LYS A 1 72 ? -12.906 2.847 6.223 1.00 93.31 72 LYS A CA 1
ATOM 584 C C . LYS A 1 72 ? -12.319 4.242 6.025 1.00 93.31 72 LYS A C 1
ATOM 586 O O . LYS A 1 72 ? -11.643 4.487 5.029 1.00 93.31 72 LYS A O 1
ATOM 591 N N . ARG A 1 73 ? -12.563 5.159 6.968 1.00 94.38 73 ARG A N 1
ATOM 592 C CA . ARG A 1 73 ? -11.929 6.490 6.988 1.00 94.38 73 ARG A CA 1
ATOM 593 C C . ARG A 1 73 ? -10.574 6.401 7.672 1.00 94.38 73 ARG A C 1
ATOM 595 O O . ARG A 1 73 ? -10.452 5.789 8.733 1.00 94.38 73 ARG A O 1
ATOM 602 N N . GLY A 1 74 ? -9.568 7.026 7.082 1.00 91.38 74 GLY A N 1
ATOM 603 C CA . GLY A 1 74 ? -8.203 6.912 7.561 1.00 91.38 74 GLY A CA 1
ATOM 604 C C . GLY A 1 74 ? -7.254 7.868 6.862 1.00 91.38 74 GLY A C 1
ATOM 605 O O . GLY A 1 74 ? -7.638 8.937 6.388 1.00 91.38 74 GLY A O 1
ATOM 606 N N . LEU A 1 75 ? -5.990 7.476 6.847 1.00 90.38 75 LEU A N 1
ATOM 607 C CA . LEU A 1 75 ? -4.867 8.283 6.407 1.00 90.38 75 LEU A CA 1
ATOM 608 C C . LEU A 1 75 ? -4.086 7.491 5.372 1.00 90.38 75 LEU A C 1
ATOM 610 O O . LEU A 1 75 ? -3.685 6.358 5.632 1.00 90.38 75 LEU A O 1
ATOM 614 N N . LEU A 1 76 ? -3.889 8.093 4.208 1.00 90.94 76 LEU A N 1
ATOM 615 C CA . LEU A 1 76 ? -3.230 7.486 3.066 1.00 90.94 76 LEU A CA 1
ATOM 616 C C . LEU A 1 76 ? -1.877 8.149 2.816 1.00 90.94 76 LEU A C 1
ATOM 618 O O . LEU A 1 76 ? -1.759 9.372 2.906 1.00 90.94 76 LEU A O 1
ATOM 622 N N . VAL A 1 77 ? -0.894 7.329 2.460 1.00 88.56 77 VAL A N 1
ATOM 623 C CA . VAL A 1 77 ? 0.354 7.739 1.809 1.00 88.56 77 VAL A CA 1
ATOM 624 C C . VAL A 1 77 ? 0.500 6.908 0.566 1.00 88.56 77 VAL A C 1
ATOM 626 O O . VAL A 1 77 ? 0.392 5.685 0.627 1.00 88.56 77 VAL A O 1
ATOM 629 N N . ASP A 1 78 ? 0.750 7.560 -0.549 1.00 88.56 78 ASP A N 1
ATOM 630 C CA . ASP A 1 78 ? 1.063 6.854 -1.775 1.00 88.56 78 ASP A CA 1
ATOM 631 C C . ASP A 1 78 ? 2.525 6.458 -1.811 1.00 88.56 78 ASP A C 1
ATOM 633 O O . ASP A 1 78 ? 3.384 7.141 -1.250 1.00 88.56 78 ASP A O 1
ATOM 637 N N . ALA A 1 79 ? 2.797 5.352 -2.493 1.00 88.69 79 ALA A N 1
ATOM 638 C CA . ALA A 1 79 ? 4.150 5.049 -2.904 1.00 88.69 79 ALA A CA 1
ATOM 639 C C . ALA A 1 79 ? 4.737 6.246 -3.672 1.00 88.69 79 ALA A C 1
ATOM 641 O O . ALA A 1 79 ? 4.071 6.838 -4.522 1.00 88.69 79 ALA A O 1
ATOM 642 N N . SER A 1 80 ? 6.000 6.573 -3.416 1.00 83.94 80 SER A N 1
ATOM 643 C CA . SER A 1 80 ? 6.742 7.588 -4.170 1.00 83.94 80 SER A CA 1
ATOM 644 C C . SER A 1 80 ? 7.269 7.065 -5.514 1.00 83.94 80 SER A C 1
ATOM 646 O O . SER A 1 80 ? 7.944 7.789 -6.243 1.00 83.94 80 SER A O 1
ATOM 648 N N . GLY A 1 81 ? 6.963 5.811 -5.857 1.00 85.00 81 GLY A N 1
ATOM 649 C CA . GLY A 1 81 ? 7.287 5.170 -7.127 1.00 85.00 81 GLY A CA 1
ATOM 650 C C . GLY A 1 81 ? 7.765 3.741 -6.908 1.00 85.00 81 GLY A C 1
ATOM 651 O O . GLY A 1 81 ? 7.325 3.070 -5.987 1.00 85.00 81 GLY A O 1
ATOM 652 N N . TYR A 1 82 ? 8.704 3.283 -7.730 1.00 85.00 82 TYR A N 1
ATOM 653 C CA . TYR A 1 82 ? 9.264 1.928 -7.669 1.00 85.00 82 TYR A CA 1
ATOM 654 C C . TYR A 1 82 ? 10.538 1.857 -6.811 1.00 85.00 82 TYR A C 1
ATOM 656 O O . TYR A 1 82 ? 11.512 1.258 -7.222 1.00 85.00 82 TYR A O 1
ATOM 664 N N . GLY A 1 83 ? 10.610 2.576 -5.686 1.00 77.56 83 GLY A N 1
ATOM 665 C CA . GLY A 1 83 ? 11.843 2.667 -4.876 1.00 77.56 83 GLY A CA 1
ATOM 666 C C . GLY A 1 83 ? 12.832 3.769 -5.306 1.00 77.56 83 GLY A C 1
ATOM 667 O O . GLY A 1 83 ? 13.852 3.976 -4.659 1.00 77.56 83 GLY A O 1
ATOM 668 N N . MET A 1 84 ? 12.507 4.539 -6.352 1.00 70.31 84 MET A N 1
ATOM 669 C CA . MET A 1 84 ? 13.358 5.607 -6.914 1.00 70.31 84 MET A CA 1
ATOM 670 C C . MET A 1 84 ? 13.652 6.781 -5.963 1.00 70.31 84 MET A C 1
ATOM 672 O O . MET A 1 84 ? 14.654 7.467 -6.137 1.00 70.31 84 MET A O 1
ATOM 676 N N . ALA A 1 85 ? 12.770 7.059 -5.001 1.00 65.69 85 ALA A N 1
ATOM 677 C CA . ALA A 1 85 ? 12.851 8.246 -4.140 1.00 65.69 85 ALA A CA 1
ATOM 678 C C . ALA A 1 85 ? 13.331 7.925 -2.715 1.00 65.69 85 ALA A C 1
ATOM 680 O O . ALA A 1 85 ? 13.082 8.680 -1.776 1.00 65.69 85 ALA A O 1
ATOM 681 N N . CYS A 1 86 ? 13.978 6.778 -2.539 1.00 62.88 86 CYS A N 1
ATOM 682 C CA . CYS A 1 86 ? 14.307 6.244 -1.230 1.00 62.88 86 CYS A CA 1
ATOM 683 C C . CYS A 1 86 ? 15.803 6.220 -1.081 1.00 62.88 86 CYS A C 1
ATOM 685 O O . CYS A 1 86 ? 16.503 5.690 -1.939 1.00 62.88 86 CYS A O 1
ATOM 687 N N . GLY A 1 87 ? 16.293 6.765 0.027 1.00 56.59 87 GLY A N 1
ATOM 688 C CA . GLY A 1 87 ? 17.676 6.536 0.420 1.00 56.59 87 GLY A CA 1
ATOM 689 C C . GLY A 1 87 ? 18.009 5.040 0.507 1.00 56.59 87 GLY A C 1
ATOM 690 O O . GLY A 1 87 ? 17.154 4.162 0.376 1.00 56.59 87 GLY A O 1
ATOM 691 N N . THR A 1 88 ? 19.276 4.740 0.751 1.00 50.00 88 THR A N 1
ATOM 692 C CA . THR A 1 88 ? 19.785 3.367 0.758 1.00 50.00 88 THR A CA 1
ATOM 693 C C . THR A 1 88 ? 19.214 2.513 1.905 1.00 50.00 88 THR A C 1
ATOM 695 O O . THR A 1 88 ? 18.932 2.997 3.003 1.00 50.00 88 THR A O 1
ATOM 698 N N . GLY A 1 89 ? 19.068 1.206 1.653 1.00 50.12 89 GLY A N 1
ATOM 699 C CA . GLY A 1 89 ? 18.714 0.185 2.647 1.00 50.12 89 GLY A CA 1
ATOM 700 C C . GLY A 1 89 ? 17.246 -0.263 2.648 1.00 50.12 89 GLY A C 1
ATOM 701 O O . GLY A 1 89 ? 16.385 0.306 1.982 1.00 50.12 89 GLY A O 1
ATOM 702 N N . ALA A 1 90 ? 16.948 -1.292 3.451 1.00 42.62 90 ALA A N 1
ATOM 703 C CA . ALA A 1 90 ? 15.630 -1.934 3.509 1.00 42.62 90 ALA A CA 1
ATOM 704 C C . ALA A 1 90 ? 14.496 -0.957 3.886 1.00 42.62 90 ALA A C 1
ATOM 706 O O . ALA A 1 90 ? 13.419 -0.985 3.301 1.00 42.62 90 ALA A O 1
ATOM 707 N N . ARG A 1 91 ? 14.735 -0.032 4.826 1.00 47.97 91 ARG A N 1
ATOM 708 C CA . ARG A 1 91 ? 13.736 0.989 5.193 1.00 47.97 91 ARG A CA 1
ATOM 709 C C . ARG A 1 91 ? 13.429 1.962 4.052 1.00 47.97 91 ARG A C 1
ATOM 711 O O . ARG A 1 91 ? 12.327 2.487 4.030 1.00 47.97 91 ARG A O 1
ATOM 718 N N . GLY A 1 92 ? 14.363 2.211 3.137 1.00 48.31 92 GLY A N 1
ATOM 719 C CA . GLY A 1 92 ? 14.113 3.039 1.961 1.00 48.31 92 GLY A CA 1
ATOM 720 C C . GLY A 1 92 ? 13.286 2.280 0.930 1.00 48.31 92 GLY A C 1
ATOM 721 O O . GLY A 1 92 ? 12.179 2.701 0.599 1.00 48.31 92 GLY A O 1
ATOM 722 N N . VAL A 1 93 ? 13.795 1.127 0.492 1.00 48.41 93 VAL A N 1
ATOM 723 C CA . VAL A 1 93 ? 13.189 0.328 -0.581 1.00 48.41 93 VAL A CA 1
ATOM 724 C C . VAL A 1 93 ? 11.758 -0.078 -0.222 1.00 48.41 93 VAL A C 1
ATOM 726 O O . VAL A 1 93 ? 10.846 0.329 -0.926 1.00 48.41 93 VAL A O 1
ATOM 729 N N . TYR A 1 94 ? 11.527 -0.723 0.932 1.00 53.56 94 TYR A N 1
ATOM 730 C CA . TYR A 1 94 ? 10.201 -1.233 1.335 1.00 53.56 94 TYR A CA 1
ATOM 731 C C . TYR A 1 94 ? 9.160 -0.158 1.703 1.00 53.56 94 TYR A C 1
ATOM 733 O O . TYR A 1 94 ? 7.981 -0.471 1.876 1.00 53.56 94 TYR A O 1
ATOM 741 N N . PHE A 1 95 ? 9.562 1.097 1.941 1.00 66.50 95 PHE A N 1
ATOM 742 C CA . PHE A 1 95 ? 8.630 2.124 2.434 1.00 66.50 95 PHE A CA 1
ATOM 743 C C . PHE A 1 95 ? 8.081 3.019 1.333 1.00 66.50 95 PHE A C 1
ATOM 745 O O . PHE A 1 95 ? 6.968 3.521 1.472 1.00 66.50 95 PHE A O 1
ATOM 752 N N . CYS A 1 96 ? 8.839 3.212 0.266 1.00 79.81 96 CYS A N 1
ATOM 753 C CA . CYS A 1 96 ? 8.467 4.082 -0.838 1.00 79.81 96 CYS A CA 1
ATOM 754 C C . CYS A 1 96 ? 7.748 3.382 -1.972 1.00 79.81 96 CYS A C 1
ATOM 756 O O . CYS A 1 96 ? 7.017 4.027 -2.710 1.00 79.81 96 CYS A O 1
ATOM 758 N N . ASN A 1 97 ? 8.029 2.099 -2.165 1.00 86.25 97 ASN A N 1
ATOM 759 C CA . ASN A 1 97 ? 7.398 1.279 -3.185 1.00 86.25 97 ASN A CA 1
ATOM 760 C C . ASN A 1 97 ? 6.027 0.767 -2.734 1.00 86.25 97 ASN A C 1
ATOM 762 O O . ASN A 1 97 ? 5.399 0.011 -3.459 1.00 86.25 97 ASN A O 1
ATOM 766 N N . HIS A 1 98 ? 5.552 1.151 -1.546 1.00 90.06 98 HIS A N 1
ATOM 767 C CA . HIS A 1 98 ? 4.274 0.714 -1.000 1.00 90.06 98 HIS A CA 1
ATOM 768 C C . HIS A 1 98 ? 3.330 1.899 -0.788 1.00 90.06 98 HIS A C 1
ATOM 770 O O . HIS A 1 98 ? 3.656 2.867 -0.101 1.00 90.06 98 HIS A O 1
ATOM 776 N N . THR A 1 99 ? 2.106 1.772 -1.295 1.00 91.56 99 THR A N 1
ATOM 777 C CA . THR A 1 99 ? 0.985 2.618 -0.882 1.00 91.56 99 THR A CA 1
ATOM 778 C C . THR A 1 99 ? 0.466 2.112 0.457 1.00 91.56 99 THR A C 1
ATOM 780 O O . THR A 1 99 ? 0.277 0.910 0.648 1.00 91.56 99 THR A O 1
ATOM 783 N N . ARG A 1 100 ? 0.219 3.023 1.398 1.00 89.81 100 ARG A N 1
ATOM 784 C CA . ARG A 1 100 ? -0.154 2.709 2.778 1.00 89.81 100 ARG A CA 1
ATOM 785 C C . ARG A 1 100 ? -1.432 3.391 3.192 1.00 89.81 100 ARG A C 1
ATOM 787 O O . ARG A 1 100 ? -1.604 4.586 2.979 1.00 89.81 100 ARG A O 1
ATOM 794 N N . PHE A 1 101 ? -2.278 2.647 3.886 1.00 91.38 101 PHE A N 1
ATOM 795 C CA . PHE A 1 101 ? -3.496 3.168 4.471 1.00 91.38 101 PHE A CA 1
ATOM 796 C C . PHE A 1 101 ? -3.600 2.772 5.939 1.00 91.38 101 PHE A C 1
ATOM 798 O O . PHE A 1 101 ? -3.623 1.589 6.277 1.00 91.38 101 PHE A O 1
ATOM 805 N N . ALA A 1 102 ? -3.672 3.774 6.809 1.00 88.75 102 ALA A N 1
ATOM 806 C CA . ALA A 1 102 ? -3.842 3.603 8.240 1.00 88.75 102 ALA A CA 1
ATOM 807 C C . ALA A 1 102 ? -5.254 4.014 8.661 1.00 88.75 102 ALA A C 1
ATOM 809 O O . ALA A 1 102 ? -5.709 5.110 8.334 1.00 88.75 102 ALA A O 1
ATOM 810 N N . TRP A 1 103 ? -5.936 3.178 9.437 1.00 89.81 103 TRP A N 1
ATOM 811 C CA . TRP A 1 103 ? -7.249 3.501 9.997 1.00 89.81 103 TRP A CA 1
ATOM 812 C C . TRP A 1 103 ? -7.373 2.996 11.428 1.00 89.81 103 TRP A C 1
ATOM 814 O O . TRP A 1 103 ? -6.630 2.118 11.876 1.00 89.81 103 TRP A O 1
ATOM 824 N N . ARG A 1 104 ? -8.345 3.557 12.148 1.00 87.06 104 ARG A N 1
ATOM 825 C CA . ARG A 1 104 ? -8.699 3.114 13.493 1.00 87.06 104 ARG A CA 1
ATOM 826 C C . ARG A 1 104 ? -10.025 2.366 13.451 1.00 87.06 104 ARG A C 1
ATOM 828 O O . ARG A 1 104 ? -10.989 2.857 12.874 1.00 87.06 104 ARG A O 1
ATOM 835 N N . GLN A 1 105 ? -10.075 1.193 14.070 1.00 86.38 105 GLN A N 1
ATOM 836 C CA . GLN A 1 105 ? -11.284 0.381 14.198 1.00 86.38 105 GLN A CA 1
ATOM 837 C C . GLN A 1 105 ? -11.301 -0.256 15.590 1.00 86.38 105 GLN A C 1
ATOM 839 O O . GLN A 1 105 ? -10.309 -0.854 16.001 1.00 86.38 105 GLN A O 1
ATOM 844 N N . SER A 1 106 ? -12.406 -0.087 16.324 1.00 86.38 106 SER A N 1
ATOM 845 C CA . SER A 1 106 ? -12.586 -0.608 17.692 1.00 86.38 106 SER A CA 1
ATOM 846 C C . SER A 1 106 ? -11.424 -0.270 18.637 1.00 86.38 106 SER A C 1
ATOM 848 O O . SER A 1 106 ? -10.907 -1.118 19.352 1.00 86.38 106 SER A O 1
ATOM 850 N N . GLY A 1 107 ? -10.956 0.981 18.593 1.00 82.56 107 GLY A N 1
ATOM 851 C CA . GLY A 1 107 ? -9.847 1.460 19.425 1.00 82.56 107 GLY A CA 1
ATOM 852 C C . GLY A 1 107 ? -8.446 1.115 18.906 1.00 82.56 107 GLY A C 1
ATOM 853 O O . GLY A 1 107 ? -7.504 1.826 19.259 1.00 82.56 107 GLY A O 1
ATOM 854 N N . THR A 1 108 ? -8.311 0.139 18.007 1.00 82.25 108 THR A N 1
ATOM 855 C CA . THR A 1 108 ? -7.037 -0.356 17.465 1.00 82.25 108 THR A CA 1
ATOM 856 C C . THR A 1 108 ? -6.646 0.326 16.154 1.00 82.25 108 THR A C 1
ATOM 858 O O . THR A 1 108 ? -7.493 0.578 15.296 1.00 82.25 108 THR A O 1
ATOM 861 N N . TRP A 1 109 ? -5.349 0.601 15.982 1.00 84.00 109 TRP A N 1
ATOM 862 C CA . TRP A 1 109 ? -4.789 1.069 14.713 1.00 84.00 109 TRP A CA 1
ATOM 863 C C . TRP A 1 109 ? -4.364 -0.099 13.831 1.00 84.00 109 TRP A C 1
ATOM 865 O O . TRP A 1 109 ? -3.595 -0.968 14.255 1.00 84.00 109 TRP A O 1
ATOM 875 N N . TYR A 1 110 ? -4.824 -0.051 12.588 1.00 86.06 110 TYR A N 1
ATOM 876 C CA . TYR A 1 110 ? -4.434 -0.950 11.517 1.00 86.06 110 TYR A CA 1
ATOM 877 C C . TYR A 1 110 ? -3.698 -0.167 10.440 1.00 86.06 110 TYR A C 1
ATOM 879 O O . TYR A 1 110 ? -4.019 0.997 10.183 1.00 86.06 110 TYR A O 1
ATOM 887 N N . VAL A 1 111 ? -2.723 -0.811 9.811 1.00 88.12 111 VAL A N 1
ATOM 888 C CA . VAL A 1 111 ? -2.007 -0.280 8.652 1.00 88.12 111 VAL A CA 1
ATOM 889 C C . VAL A 1 111 ? -1.978 -1.369 7.594 1.00 88.12 111 VAL A C 1
ATOM 891 O O . VAL A 1 111 ? -1.406 -2.428 7.831 1.00 88.12 111 VAL A O 1
ATOM 894 N N . ALA A 1 112 ? -2.591 -1.109 6.445 1.00 90.44 112 ALA A N 1
ATOM 895 C CA . ALA A 1 112 ? -2.474 -1.955 5.266 1.00 90.44 112 ALA A CA 1
ATOM 896 C C . ALA A 1 112 ? -1.491 -1.318 4.285 1.00 90.44 112 ALA A C 1
ATOM 898 O O . ALA A 1 112 ? -1.525 -0.101 4.076 1.00 90.44 112 ALA A O 1
ATOM 899 N N . THR A 1 113 ? -0.628 -2.127 3.683 1.00 90.50 113 THR A N 1
ATOM 900 C CA . THR A 1 113 ? 0.328 -1.677 2.671 1.00 90.50 113 THR A CA 1
ATOM 901 C C . THR A 1 113 ? 0.270 -2.587 1.460 1.00 90.50 113 THR A C 1
ATOM 903 O O . THR A 1 113 ? 0.054 -3.786 1.609 1.00 90.50 113 THR A O 1
ATOM 906 N N . LEU A 1 114 ? 0.423 -2.011 0.273 1.00 93.25 114 LEU A N 1
ATOM 907 C CA . LEU A 1 114 ? 0.426 -2.740 -0.987 1.00 93.25 114 LEU A CA 1
ATOM 908 C C . LEU A 1 114 ? 1.527 -2.189 -1.884 1.00 93.25 114 LEU A C 1
ATOM 910 O O . LEU A 1 114 ? 1.623 -0.969 -2.051 1.00 93.25 114 LEU A O 1
ATOM 914 N N . HIS A 1 115 ? 2.318 -3.089 -2.459 1.00 93.00 115 HIS A N 1
ATOM 915 C CA . HIS A 1 115 ? 3.359 -2.735 -3.415 1.00 93.00 115 HIS A CA 1
ATOM 916 C C . HIS A 1 115 ? 2.798 -2.031 -4.655 1.00 93.00 115 HIS A C 1
ATOM 918 O O . HIS A 1 115 ? 1.677 -2.288 -5.095 1.00 93.00 115 HIS A O 1
ATOM 924 N N . TYR A 1 116 ? 3.577 -1.094 -5.175 1.00 93.06 116 TYR A N 1
ATOM 925 C CA . TYR A 1 116 ? 3.205 -0.164 -6.217 1.00 93.06 116 TYR A CA 1
ATOM 926 C C . TYR A 1 116 ? 3.306 -0.765 -7.620 1.00 93.06 116 TYR A C 1
ATOM 928 O O . TYR A 1 116 ? 4.365 -1.179 -8.089 1.00 93.06 116 TYR A O 1
ATOM 936 N N . PHE A 1 117 ? 2.197 -0.676 -8.349 1.00 94.00 117 PHE A N 1
ATOM 937 C CA . PHE A 1 117 ? 2.100 -1.033 -9.768 1.00 94.00 117 PHE A CA 1
ATOM 938 C C . PHE A 1 117 ? 1.299 -0.000 -10.576 1.00 94.00 117 PHE A C 1
ATOM 940 O O . PHE A 1 117 ? 0.632 -0.334 -11.556 1.00 94.00 117 PHE A O 1
ATOM 947 N N . GLY A 1 118 ? 1.355 1.263 -10.144 1.00 92.69 118 GLY A N 1
ATOM 948 C CA . GLY A 1 118 ? 0.554 2.375 -10.663 1.00 92.69 118 GLY A CA 1
ATOM 949 C C . GLY A 1 118 ? -0.388 2.924 -9.593 1.00 92.69 118 GLY A C 1
ATOM 950 O O . GLY A 1 118 ? -1.038 2.164 -8.879 1.00 92.69 118 GLY A O 1
ATOM 951 N N . GLU A 1 119 ? -0.447 4.248 -9.432 1.00 91.38 119 GLU A N 1
ATOM 952 C CA . GLU A 1 119 ? -1.121 4.880 -8.285 1.00 91.38 119 GLU A CA 1
ATOM 953 C C . GLU A 1 119 ? -2.607 4.504 -8.187 1.00 91.38 119 GLU A C 1
ATOM 955 O O . GLU A 1 119 ? -3.085 4.066 -7.135 1.00 91.38 119 GLU A O 1
ATOM 960 N N . ARG A 1 120 ? -3.349 4.661 -9.288 1.00 94.62 120 ARG A N 1
ATOM 961 C CA . ARG A 1 120 ? -4.797 4.433 -9.319 1.00 94.62 120 ARG A CA 1
ATOM 962 C C . ARG A 1 120 ? -5.125 2.96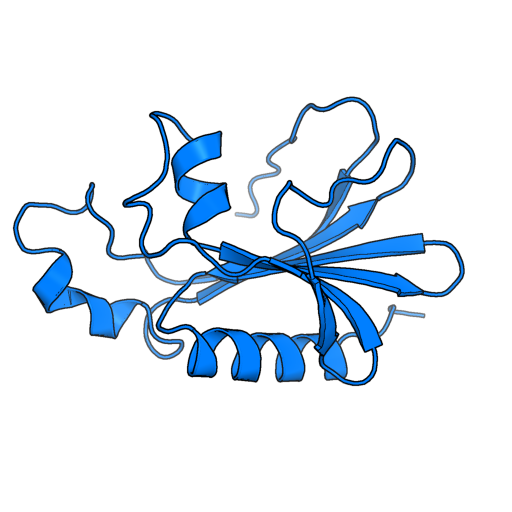0 -9.104 1.00 94.62 120 ARG A C 1
ATOM 964 O O . ARG A 1 120 ? -6.021 2.634 -8.321 1.00 94.62 120 ARG A O 1
ATOM 971 N N . GLU A 1 121 ? -4.414 2.079 -9.789 1.00 95.81 121 GLU A N 1
ATOM 972 C CA . GLU A 1 121 ? -4.602 0.634 -9.755 1.00 95.81 121 GLU A CA 1
ATOM 973 C C . GLU A 1 121 ? -4.252 0.082 -8.370 1.00 95.81 121 GLU A C 1
ATOM 975 O O . GLU A 1 121 ? -5.051 -0.655 -7.786 1.00 95.81 121 GLU A O 1
ATOM 980 N N . THR A 1 122 ? -3.128 0.526 -7.797 1.00 96.12 122 THR A N 1
ATOM 981 C CA . THR A 1 122 ? -2.680 0.140 -6.450 1.00 96.12 122 THR A CA 1
ATOM 982 C C . THR A 1 122 ? -3.713 0.554 -5.406 1.00 96.12 122 THR A C 1
ATOM 984 O O . THR A 1 122 ? -4.170 -0.278 -4.624 1.00 96.12 122 THR A O 1
ATOM 987 N N . ARG A 1 123 ? -4.176 1.814 -5.418 1.00 95.88 123 ARG A N 1
ATOM 988 C CA . ARG A 1 123 ? -5.229 2.276 -4.492 1.00 95.88 123 ARG A CA 1
ATOM 989 C C . ARG A 1 123 ? -6.533 1.501 -4.661 1.00 95.88 123 ARG A C 1
ATOM 991 O O . ARG A 1 123 ? -7.190 1.190 -3.668 1.00 95.88 123 ARG A O 1
ATOM 998 N N . THR A 1 124 ? -6.914 1.198 -5.902 1.00 97.06 124 THR A N 1
ATOM 999 C CA . THR A 1 124 ? -8.151 0.465 -6.201 1.00 97.06 124 THR A CA 1
ATOM 1000 C C . THR A 1 124 ? -8.105 -0.939 -5.606 1.00 97.06 124 THR A C 1
ATOM 1002 O O . THR A 1 124 ? -9.050 -1.341 -4.925 1.00 97.06 124 THR A O 1
ATOM 1005 N N . LEU A 1 125 ? -7.009 -1.677 -5.813 1.00 96.50 125 LEU A N 1
ATOM 1006 C CA . LEU A 1 125 ? -6.858 -3.013 -5.241 1.00 96.50 125 LEU A CA 1
ATOM 1007 C C . LEU A 1 125 ? -6.748 -2.961 -3.715 1.00 96.50 125 LEU A C 1
ATOM 1009 O O . LEU A 1 125 ? -7.455 -3.702 -3.039 1.00 96.50 125 LEU A O 1
ATOM 1013 N N . LEU A 1 126 ? -5.941 -2.049 -3.168 1.00 96.00 126 LEU A N 1
ATOM 1014 C CA . LEU A 1 126 ? -5.804 -1.868 -1.723 1.00 96.00 126 LEU A CA 1
ATOM 1015 C C . LEU A 1 126 ? -7.165 -1.606 -1.060 1.00 96.00 126 LEU A C 1
ATOM 1017 O O . LEU A 1 126 ? -7.498 -2.228 -0.055 1.00 96.00 126 LEU A O 1
ATOM 1021 N N . GLY A 1 127 ? -7.988 -0.738 -1.652 1.00 96.75 127 GLY A N 1
ATOM 1022 C CA . GLY A 1 127 ? -9.340 -0.468 -1.169 1.00 96.75 127 GLY A CA 1
ATOM 1023 C C . GLY A 1 127 ? -10.255 -1.693 -1.206 1.00 96.75 127 GLY A C 1
ATOM 1024 O O . GLY A 1 127 ? -11.013 -1.899 -0.259 1.00 96.75 127 GLY A O 1
ATOM 1025 N N . ARG A 1 128 ? -10.175 -2.523 -2.255 1.00 96.50 128 ARG A N 1
ATOM 1026 C CA . ARG A 1 128 ? -10.924 -3.790 -2.330 1.00 96.50 128 ARG A CA 1
ATOM 1027 C C . ARG A 1 128 ? -10.481 -4.754 -1.234 1.00 96.50 128 ARG A C 1
ATOM 1029 O O . ARG A 1 128 ? -11.332 -5.237 -0.504 1.00 96.50 128 ARG A O 1
ATOM 1036 N N . LEU A 1 129 ? -9.175 -4.955 -1.061 1.00 94.12 129 LEU A N 1
ATOM 1037 C CA . LEU A 1 129 ? -8.626 -5.816 -0.011 1.00 94.12 129 LEU A CA 1
ATOM 1038 C C . LEU A 1 129 ? -9.092 -5.361 1.380 1.00 94.12 129 LEU A C 1
ATOM 1040 O O . LEU A 1 129 ? -9.654 -6.151 2.126 1.00 94.12 129 LEU A O 1
ATOM 1044 N N . ILE A 1 130 ? -8.961 -4.069 1.704 1.00 93.38 130 ILE A N 1
ATOM 1045 C CA . ILE A 1 130 ? -9.392 -3.502 2.996 1.00 93.38 130 ILE A CA 1
ATOM 1046 C C . ILE A 1 130 ? -10.888 -3.695 3.259 1.00 93.38 130 ILE A C 1
ATOM 1048 O O . ILE A 1 130 ? -11.278 -3.875 4.414 1.00 93.38 130 ILE A O 1
ATOM 1052 N N . ARG A 1 131 ? -11.727 -3.636 2.219 1.00 94.06 131 ARG A N 1
ATOM 1053 C CA . ARG A 1 131 ? -13.174 -3.836 2.354 1.00 94.06 131 ARG A CA 1
ATOM 1054 C C . ARG A 1 131 ? -13.505 -5.244 2.838 1.00 94.06 131 ARG A C 1
ATOM 1056 O O . ARG A 1 131 ? -14.369 -5.388 3.694 1.00 94.06 131 ARG A O 1
ATOM 1063 N N . GLU A 1 132 ? -12.802 -6.242 2.309 1.00 91.06 132 GLU A N 1
ATOM 1064 C CA . GLU A 1 132 ? -13.022 -7.652 2.647 1.00 91.06 132 GLU A CA 1
ATOM 1065 C C . GLU A 1 132 ? -12.328 -8.060 3.963 1.00 91.06 132 GLU A C 1
ATOM 1067 O O . GLU A 1 132 ? -12.596 -9.127 4.510 1.00 91.06 132 GLU A O 1
ATOM 1072 N N . LEU A 1 133 ? -11.448 -7.212 4.513 1.00 84.50 133 LEU A N 1
ATOM 1073 C CA . LEU A 1 133 ? -10.793 -7.472 5.792 1.00 84.50 133 LEU A CA 1
ATOM 1074 C C . LEU A 1 133 ? -11.749 -7.250 6.974 1.00 84.50 133 LEU A C 1
ATOM 1076 O O . LEU A 1 133 ? -12.083 -6.116 7.351 1.00 84.50 133 LEU A O 1
ATOM 1080 N N . GLY A 1 134 ? -12.109 -8.361 7.614 1.00 74.19 134 GLY A N 1
ATOM 1081 C CA . GLY A 1 134 ? -12.782 -8.423 8.905 1.00 74.19 134 GLY A CA 1
ATOM 1082 C C . GLY A 1 134 ? -11.903 -9.105 9.962 1.00 74.19 134 GLY A C 1
ATOM 1083 O O . GLY A 1 134 ? -11.139 -10.009 9.624 1.00 74.19 134 GLY A O 1
ATOM 1084 N N . PRO A 1 135 ? -11.984 -8.703 11.242 1.00 69.38 135 PRO A N 1
ATOM 1085 C CA . PRO A 1 135 ? -11.416 -9.492 12.329 1.00 69.38 135 PRO A CA 1
ATOM 1086 C C . PRO A 1 135 ? -12.031 -10.896 12.338 1.00 69.38 135 PRO A C 1
ATOM 1088 O O . PRO A 1 135 ? -13.251 -11.029 12.220 1.00 69.38 135 PRO A O 1
ATOM 1091 N N . VAL A 1 136 ? -11.199 -11.926 12.502 1.00 68.44 136 VAL A N 1
ATOM 1092 C CA . VAL A 1 136 ? -11.687 -13.272 12.827 1.00 68.44 136 VAL A CA 1
ATOM 1093 C C . VAL A 1 136 ? -12.293 -13.212 14.232 1.00 68.44 136 VAL A C 1
ATOM 1095 O O . VAL A 1 136 ? -11.710 -12.581 15.118 1.00 68.44 136 VAL A O 1
ATOM 1098 N N . LYS A 1 137 ? -13.493 -13.774 14.390 1.00 54.38 137 LYS A N 1
ATOM 1099 C CA . LYS A 1 137 ? -14.211 -13.838 15.669 1.00 54.38 137 LYS A CA 1
ATOM 1100 C C . LYS A 1 137 ? -13.660 -14.946 16.552 1.00 54.38 137 LYS A C 1
ATOM 1102 O O . LYS A 1 137 ? -13.303 -16.000 15.983 1.00 54.38 137 LYS A O 1
#

Radius of gyration: 14.84 Å; chains: 1; bounding box: 35×34×41 Å

Foldseek 3Di:
DDDDDDDDDDWDKDWPDWDWDADAQAPVNDPCSVVVLQCCDPVHTKTKTKIWTDDDDDPQDPPWDWDAFLNFTWIKDAQLDQLPVFDDDDCSRVVRQWIWTWGDDPNIIMIMIIGDSDGVNRRNVSSVVVNPDDDDD

pLDDT: mean 78.24, std 19.58, range [24.36, 97.06]

Sequence (137 aa):
MAEHFRYRDSGGIVVQVTFHYGAGWEPDSGPDWRQHLWRNRPCCFLHFDLYRRLTGPRLVPTGTRPATLGGKRGLLVDASGYGMACGTGARGVYFCNHTRFAWRQSGTWYVATLHYFGERETRTLLGRLIRELGPVK